Protein AF-A0A656K0F2-F1 (afdb_monomer)

pLDDT: mean 77.73, std 14.92, range [48.38, 96.12]

Mean predicted aligned error: 8.15 Å

Secondary structure (DSSP, 8-state):
----GGGGGSHHHHHHHHHHHHHHHHHTT---TTPEEEPPTTTTGGGGGTT--HHHHH-SSHHHHHHHHHHH-SHHHHHHHTTSS---HHHHHHHHHHHHHHHHHHHHHHHHHHHHHTSEEE---

Structure (mmCIF, N/CA/C/O backbone):
data_AF-A0A656K0F2-F1
#
_entry.id   AF-A0A656K0F2-F1
#
loop_
_atom_site.group_PDB
_atom_site.id
_atom_site.type_symbol
_atom_site.label_atom_id
_atom_site.label_alt_id
_atom_site.label_comp_id
_atom_site.label_asym_id
_atom_site.label_entity_id
_atom_site.label_seq_id
_atom_site.pdbx_PDB_ins_code
_atom_site.Cartn_x
_atom_site.Cartn_y
_atom_site.Cartn_z
_atom_site.occupancy
_atom_site.B_iso_or_equiv
_atom_site.auth_seq_id
_atom_site.auth_comp_id
_atom_site.auth_asym_id
_atom_site.auth_atom_id
_atom_site.pdbx_PDB_model_num
ATOM 1 N N . PRO A 1 1 ? 4.381 8.161 10.029 1.00 57.16 1 PRO A N 1
ATOM 2 C CA . PRO A 1 1 ? 5.294 6.996 9.956 1.00 57.16 1 PRO A CA 1
ATOM 3 C C . PRO A 1 1 ? 6.210 7.172 8.749 1.00 57.16 1 PRO A C 1
ATOM 5 O O . PRO A 1 1 ? 5.707 7.547 7.696 1.00 57.16 1 PRO A O 1
ATOM 8 N N . VAL A 1 2 ? 7.520 6.979 8.900 1.00 73.06 2 VAL A N 1
ATOM 9 C CA . VAL A 1 2 ? 8.459 7.174 7.785 1.00 73.06 2 VAL A CA 1
ATOM 10 C C . VAL A 1 2 ? 8.619 5.843 7.054 1.00 73.06 2 VAL A C 1
ATOM 12 O O . VAL A 1 2 ? 9.149 4.881 7.614 1.00 73.06 2 VAL A O 1
ATOM 15 N N . LEU A 1 3 ? 8.095 5.769 5.831 1.00 80.50 3 LEU A N 1
ATOM 16 C CA . LEU A 1 3 ? 8.368 4.679 4.896 1.00 80.50 3 LEU A CA 1
ATOM 17 C C . LEU A 1 3 ? 9.683 4.978 4.180 1.00 80.50 3 LEU A C 1
ATOM 19 O O . LEU A 1 3 ? 9.945 6.124 3.823 1.00 80.50 3 LEU A O 1
ATOM 23 N N . PHE A 1 4 ? 10.502 3.952 3.995 1.00 79.00 4 PHE A N 1
ATOM 24 C CA . PHE A 1 4 ? 11.760 4.044 3.270 1.00 79.00 4 PHE A CA 1
ATOM 25 C C . PHE A 1 4 ? 11.634 3.309 1.939 1.00 79.00 4 PHE A C 1
ATOM 27 O O . PHE A 1 4 ? 10.854 2.357 1.847 1.00 79.00 4 PHE A O 1
ATOM 34 N N . PRO A 1 5 ? 12.433 3.680 0.925 1.00 73.31 5 PRO A N 1
ATOM 35 C CA . PRO A 1 5 ? 12.467 2.956 -0.341 1.00 73.31 5 PRO A CA 1
ATOM 36 C C . PRO A 1 5 ? 12.628 1.444 -0.142 1.00 73.31 5 PRO A C 1
ATOM 38 O O . PRO A 1 5 ? 11.907 0.658 -0.747 1.00 73.31 5 PRO A O 1
ATOM 41 N N . THR A 1 6 ? 13.497 1.026 0.782 1.00 78.50 6 THR A N 1
ATOM 42 C CA . THR A 1 6 ? 13.761 -0.390 1.085 1.00 78.50 6 THR A CA 1
ATOM 43 C C . THR A 1 6 ? 12.544 -1.172 1.584 1.00 78.50 6 THR A C 1
ATOM 45 O O . THR A 1 6 ? 12.534 -2.396 1.481 1.00 78.50 6 THR A O 1
ATOM 48 N N . ASP A 1 7 ? 11.497 -0.512 2.090 1.00 84.19 7 ASP A N 1
ATOM 49 C CA . ASP A 1 7 ? 10.254 -1.189 2.473 1.00 84.19 7 ASP A CA 1
ATOM 50 C C . ASP A 1 7 ? 9.471 -1.681 1.247 1.00 84.19 7 ASP A C 1
ATOM 52 O O . ASP A 1 7 ? 8.766 -2.683 1.339 1.00 84.19 7 ASP A O 1
ATOM 56 N N . TYR A 1 8 ? 9.648 -1.025 0.096 1.00 81.44 8 TYR A N 1
ATOM 57 C CA . TYR A 1 8 ? 9.015 -1.367 -1.179 1.00 81.44 8 TYR A CA 1
ATOM 58 C C . TYR A 1 8 ? 9.794 -2.411 -1.989 1.00 81.44 8 TYR A C 1
ATOM 60 O O . TYR A 1 8 ? 9.368 -2.762 -3.084 1.00 81.44 8 TYR A O 1
ATOM 68 N N . GLN A 1 9 ? 10.909 -2.932 -1.463 1.00 80.75 9 GLN A N 1
ATOM 69 C CA . GLN A 1 9 ? 11.660 -4.038 -2.079 1.00 80.75 9 GLN A CA 1
ATOM 70 C C . GLN A 1 9 ? 10.816 -5.295 -2.267 1.00 80.75 9 GLN A C 1
ATOM 72 O O . GLN A 1 9 ? 10.960 -5.999 -3.265 1.00 80.75 9 GLN A O 1
ATOM 77 N N . HIS A 1 10 ? 9.951 -5.577 -1.292 1.00 82.44 10 HIS A N 1
ATOM 78 C CA . HIS A 1 10 ? 9.086 -6.745 -1.297 1.00 82.44 10 HIS A CA 1
ATOM 79 C C . HIS A 1 10 ? 7.731 -6.382 -0.677 1.00 82.44 10 HIS A C 1
ATOM 81 O O . HIS A 1 10 ? 7.728 -5.792 0.412 1.00 82.44 10 HIS A O 1
ATOM 87 N N . PRO A 1 11 ? 6.586 -6.773 -1.268 1.00 85.56 11 PRO A N 1
ATOM 88 C CA . PRO A 1 11 ? 5.269 -6.413 -0.743 1.00 85.56 11 PRO A CA 1
ATOM 89 C C . PRO A 1 11 ? 5.074 -6.889 0.701 1.00 85.56 11 PRO A C 1
ATOM 91 O O . PRO A 1 11 ? 4.558 -6.150 1.531 1.00 85.56 11 PRO A O 1
ATOM 94 N N . ASP A 1 12 ? 5.604 -8.065 1.050 1.00 88.25 12 ASP A N 1
ATOM 95 C CA . ASP A 1 12 ? 5.572 -8.591 2.425 1.00 88.25 12 ASP A CA 1
ATOM 96 C C . ASP A 1 12 ? 6.337 -7.731 3.441 1.00 88.25 12 ASP A C 1
ATOM 98 O O . ASP A 1 12 ? 6.044 -7.742 4.640 1.00 88.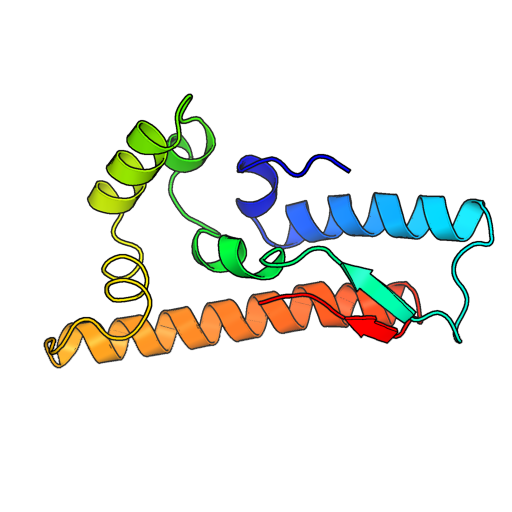25 12 ASP A O 1
ATOM 102 N N . ARG A 1 13 ? 7.372 -7.005 3.005 1.00 89.75 13 ARG A N 1
ATOM 103 C CA . ARG A 1 13 ? 8.129 -6.108 3.885 1.00 89.75 13 ARG A CA 1
ATOM 104 C C . ARG A 1 13 ? 7.304 -4.864 4.189 1.00 89.75 13 ARG A C 1
ATOM 106 O O . ARG A 1 13 ? 7.164 -4.508 5.361 1.00 89.75 13 ARG A O 1
ATOM 113 N N . LEU A 1 14 ? 6.690 -4.285 3.160 1.00 90.94 14 LEU A N 1
ATOM 114 C CA . LEU A 1 14 ? 5.739 -3.193 3.318 1.00 90.94 14 LEU A CA 1
ATOM 115 C C . LEU A 1 14 ? 4.534 -3.620 4.166 1.00 90.94 14 LEU A C 1
ATOM 117 O O . LEU A 1 14 ? 4.172 -2.903 5.097 1.00 90.94 14 LEU A O 1
ATOM 121 N N . HIS A 1 15 ? 3.979 -4.814 3.918 1.00 93.94 15 HIS A N 1
ATOM 122 C CA . HIS A 1 15 ? 2.889 -5.395 4.708 1.00 93.94 15 HIS A CA 1
ATOM 123 C C . HIS A 1 15 ? 3.245 -5.424 6.183 1.00 93.94 15 HIS A C 1
ATOM 125 O O . HIS A 1 15 ? 2.534 -4.840 6.992 1.00 93.94 15 HIS A O 1
ATOM 131 N N . ARG A 1 16 ? 4.377 -6.043 6.542 1.00 93.69 16 ARG A N 1
ATOM 132 C CA . ARG A 1 16 ? 4.817 -6.145 7.942 1.00 93.69 16 ARG A CA 1
ATOM 133 C C . ARG A 1 16 ? 4.960 -4.779 8.602 1.00 93.69 16 ARG A C 1
ATOM 135 O O . ARG A 1 16 ? 4.573 -4.618 9.757 1.00 93.69 16 ARG A O 1
ATOM 142 N N . LYS A 1 17 ? 5.488 -3.789 7.880 1.00 93.44 17 LYS A N 1
ATOM 143 C CA . LYS A 1 17 ? 5.655 -2.437 8.415 1.00 93.44 17 LYS A CA 1
ATOM 144 C C . LYS A 1 17 ? 4.314 -1.738 8.642 1.00 93.44 17 LYS A C 1
ATOM 146 O O . LYS A 1 17 ? 4.109 -1.151 9.701 1.00 93.44 17 LYS A O 1
ATOM 151 N N . LEU A 1 18 ? 3.389 -1.823 7.687 1.00 94.38 18 LEU A N 1
ATOM 152 C CA . LEU A 1 18 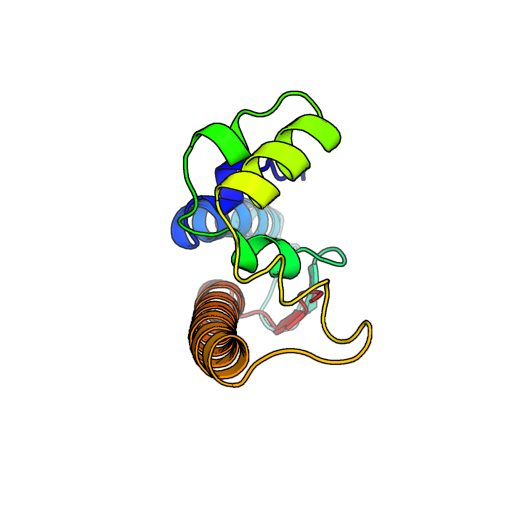? 2.047 -1.254 7.830 1.00 94.38 18 LEU A CA 1
ATOM 153 C C . LEU A 1 18 ? 1.228 -1.981 8.903 1.00 94.38 18 LEU A C 1
ATOM 155 O O . LEU A 1 18 ? 0.577 -1.326 9.716 1.00 94.38 18 LEU A O 1
ATOM 159 N N . ALA A 1 19 ? 1.326 -3.308 8.972 1.00 95.88 19 ALA A N 1
ATOM 160 C CA . ALA A 1 19 ? 0.694 -4.120 10.004 1.00 95.88 19 ALA A CA 1
ATOM 161 C C . ALA A 1 19 ? 1.179 -3.729 11.405 1.00 95.88 19 ALA A C 1
ATOM 163 O O . ALA A 1 19 ? 0.360 -3.586 12.305 1.00 95.88 19 ALA A O 1
ATOM 164 N N . ALA A 1 20 ? 2.477 -3.461 11.591 1.00 94.81 20 ALA A N 1
ATOM 165 C CA . ALA A 1 20 ? 2.996 -2.982 12.873 1.00 94.81 20 ALA A CA 1
ATOM 166 C C . ALA A 1 20 ? 2.337 -1.659 13.314 1.00 94.81 20 ALA A C 1
ATOM 168 O O . ALA A 1 20 ? 1.997 -1.501 14.486 1.00 94.81 20 ALA A O 1
ATOM 169 N N . TYR A 1 21 ? 2.085 -0.731 12.382 1.00 92.50 21 TYR A N 1
ATOM 170 C CA . TYR A 1 21 ? 1.380 0.517 12.695 1.00 92.50 21 TYR A CA 1
ATOM 171 C C . TYR A 1 21 ? -0.095 0.298 13.029 1.00 92.50 21 TYR A C 1
ATOM 173 O O . TYR A 1 21 ? -0.603 0.892 13.980 1.00 92.50 21 TYR A O 1
ATOM 181 N N . LEU A 1 22 ? -0.787 -0.550 12.268 1.00 95.06 22 LEU A N 1
ATOM 182 C CA . LEU A 1 22 ? -2.190 -0.868 12.538 1.00 95.06 22 LEU A CA 1
ATOM 183 C C . LEU A 1 22 ? -2.352 -1.627 13.854 1.00 95.06 22 LEU A C 1
ATOM 185 O O . LEU A 1 22 ? -3.296 -1.365 14.595 1.00 95.06 22 LEU A O 1
ATOM 189 N N . GLN A 1 23 ? -1.407 -2.505 14.184 1.00 96.12 23 GLN A N 1
ATOM 190 C CA . GLN A 1 23 ? -1.389 -3.201 15.460 1.00 96.12 23 GLN A CA 1
ATOM 191 C C . GLN A 1 23 ? -1.210 -2.217 16.610 1.00 96.12 23 GLN A C 1
ATOM 193 O O . GLN A 1 23 ? -2.012 -2.225 17.535 1.00 96.12 23 GLN A O 1
ATOM 198 N N . GLN A 1 24 ? -0.260 -1.287 16.506 1.00 95.62 24 GLN A N 1
ATOM 199 C CA . GLN A 1 24 ? -0.101 -0.243 17.513 1.00 95.62 24 GLN A CA 1
ATOM 200 C C . GLN A 1 24 ? -1.374 0.611 17.662 1.00 95.62 24 GLN A C 1
ATOM 202 O O . GLN A 1 24 ? -1.805 0.902 18.776 1.00 95.62 24 GLN A O 1
ATOM 207 N N . ALA A 1 25 ? -2.021 0.983 16.554 1.00 94.69 25 ALA A N 1
ATOM 208 C CA . ALA A 1 25 ? -3.285 1.715 16.596 1.00 94.69 25 ALA A CA 1
ATOM 209 C C . ALA A 1 25 ? -4.407 0.902 17.270 1.00 94.69 25 ALA A C 1
ATOM 211 O O . ALA A 1 25 ? -5.214 1.465 18.010 1.00 94.69 25 ALA A O 1
ATOM 212 N N . ARG A 1 26 ? -4.450 -0.417 17.056 1.00 94.81 26 ARG A N 1
ATOM 213 C CA . ARG A 1 26 ? -5.385 -1.330 17.729 1.00 94.81 26 ARG A CA 1
ATOM 214 C C . ARG A 1 26 ? -5.107 -1.420 19.222 1.00 94.81 26 ARG A C 1
ATOM 216 O O . ARG A 1 26 ? -6.053 -1.360 19.999 1.00 94.81 26 ARG A O 1
ATOM 223 N N . ASP A 1 27 ? -3.841 -1.520 19.609 1.00 95.56 27 ASP A N 1
ATOM 224 C CA . ASP A 1 27 ? -3.425 -1.607 21.011 1.00 95.56 27 ASP A CA 1
ATOM 225 C C . ASP A 1 27 ? -3.791 -0.328 21.783 1.00 95.56 27 ASP A C 1
ATOM 227 O O . ASP A 1 27 ? -4.157 -0.387 22.955 1.00 95.56 27 ASP A O 1
ATOM 231 N N . TYR A 1 28 ? -3.796 0.825 21.104 1.00 96.06 28 TYR A N 1
ATOM 232 C CA . TYR A 1 28 ? -4.319 2.089 21.637 1.00 96.06 28 TYR A CA 1
ATOM 233 C C . TYR A 1 28 ? -5.849 2.238 21.541 1.00 96.06 28 TYR A C 1
ATOM 235 O O . TYR A 1 28 ? -6.386 3.279 21.917 1.00 96.06 28 TYR A O 1
ATOM 243 N N . GLY A 1 29 ? -6.568 1.238 21.025 1.00 95.31 29 GLY A N 1
ATOM 244 C CA . GLY A 1 29 ? -8.023 1.276 20.855 1.00 95.31 29 GLY A CA 1
ATOM 245 C C . GLY A 1 29 ? -8.518 2.220 19.751 1.00 95.31 29 GLY A C 1
ATOM 246 O O . GLY A 1 29 ? -9.705 2.535 19.706 1.00 95.31 29 GLY A O 1
ATOM 247 N N . LEU A 1 30 ? -7.637 2.678 18.855 1.00 94.56 30 LEU A N 1
ATOM 248 C CA . LEU A 1 30 ? -7.962 3.641 17.794 1.00 94.56 30 LEU A CA 1
ATOM 249 C C . LEU A 1 30 ? -8.678 2.997 16.600 1.00 94.56 30 LEU A C 1
ATOM 251 O O . LEU A 1 30 ? -9.393 3.682 15.866 1.00 94.56 30 LEU A O 1
ATOM 255 N N . ILE A 1 31 ? -8.492 1.691 16.389 1.00 94.50 31 ILE A N 1
ATOM 256 C CA . ILE A 1 31 ? -9.132 0.961 15.291 1.00 94.50 31 ILE A CA 1
ATOM 257 C C . ILE A 1 31 ? -10.071 -0.130 15.800 1.00 94.50 31 ILE A C 1
ATOM 259 O O . ILE A 1 31 ? -9.764 -0.880 16.724 1.00 94.50 31 ILE A O 1
ATOM 263 N N . ASN A 1 32 ? -11.231 -0.216 15.163 1.00 89.50 32 ASN A N 1
ATOM 264 C CA . ASN A 1 32 ? -12.255 -1.227 15.378 1.00 89.50 32 ASN A CA 1
ATOM 265 C C . ASN A 1 32 ? -12.933 -1.546 14.028 1.00 89.50 32 ASN A C 1
ATOM 267 O O . ASN A 1 32 ? -12.627 -0.890 13.030 1.00 89.50 32 ASN A O 1
ATOM 271 N N . PRO A 1 33 ? -13.880 -2.500 13.966 1.00 89.06 33 PRO A N 1
ATOM 272 C CA . PRO A 1 33 ? -14.501 -2.881 12.697 1.00 89.06 33 PRO A CA 1
ATOM 273 C C . PRO A 1 33 ? -15.265 -1.781 11.947 1.00 89.06 33 PRO A C 1
ATOM 275 O O . PRO A 1 33 ? -15.564 -1.930 10.766 1.00 89.06 33 PRO A O 1
ATOM 278 N N . LYS A 1 34 ? -15.603 -0.675 12.617 1.00 92.38 34 LYS A N 1
ATOM 279 C CA . LYS A 1 34 ? -16.256 0.501 12.024 1.00 92.38 34 LYS A CA 1
ATOM 280 C C . LYS A 1 34 ? -15.258 1.597 11.638 1.00 92.38 34 LYS A C 1
ATOM 282 O O . LYS A 1 34 ? -15.671 2.638 11.134 1.00 92.38 34 LYS A O 1
ATOM 287 N N . THR A 1 35 ? -13.967 1.400 11.894 1.00 95.06 35 THR A N 1
ATOM 288 C CA . THR A 1 35 ? -12.930 2.380 11.577 1.00 95.06 35 THR A CA 1
ATOM 289 C C . THR A 1 35 ? -12.565 2.317 10.098 1.00 95.06 35 THR A C 1
ATOM 291 O O . THR A 1 35 ? -12.341 1.242 9.535 1.00 95.06 35 THR A O 1
ATOM 294 N N . VAL A 1 36 ? -12.458 3.496 9.486 1.00 95.00 36 VAL A N 1
ATOM 295 C CA . VAL A 1 36 ? -11.869 3.676 8.158 1.00 95.00 36 VAL A CA 1
ATOM 296 C C . VAL A 1 36 ? -10.433 4.152 8.339 1.00 95.00 36 VAL A C 1
ATOM 298 O O . VAL A 1 36 ? -10.191 5.202 8.933 1.00 95.00 36 VAL A O 1
ATOM 301 N N . VAL A 1 37 ? -9.480 3.374 7.841 1.00 94.62 37 VAL A N 1
ATOM 302 C CA . VAL A 1 37 ? -8.062 3.728 7.825 1.00 94.62 37 VAL A CA 1
ATOM 303 C C . VAL A 1 37 ? -7.752 4.397 6.495 1.00 94.62 37 VAL A C 1
ATOM 305 O O . VAL A 1 37 ? -7.866 3.765 5.447 1.00 94.62 37 VAL A O 1
ATOM 308 N N . VAL A 1 38 ? -7.336 5.660 6.540 1.00 92.44 38 VAL A N 1
ATOM 309 C CA . VAL A 1 38 ? -6.896 6.408 5.358 1.00 92.44 38 VAL A CA 1
ATOM 310 C C . VAL A 1 38 ? -5.377 6.498 5.384 1.00 92.44 38 VAL A C 1
ATOM 312 O O . VAL A 1 38 ? -4.796 7.020 6.336 1.00 92.44 38 VAL A O 1
ATOM 315 N N . LEU A 1 39 ? -4.736 5.951 4.357 1.00 90.44 39 LEU A N 1
ATOM 316 C CA . LEU A 1 39 ? -3.291 6.023 4.183 1.00 90.44 39 LEU A CA 1
ATOM 317 C C . LEU A 1 39 ? -2.906 7.235 3.317 1.00 90.44 39 LEU A C 1
ATOM 319 O O . LEU A 1 39 ? -3.750 7.733 2.569 1.00 90.44 39 LEU A O 1
ATOM 323 N N . PRO A 1 40 ? -1.648 7.712 3.404 1.00 86.38 40 PRO A N 1
ATOM 324 C CA . PRO A 1 40 ? -1.160 8.811 2.577 1.00 86.38 40 PRO A CA 1
ATOM 325 C C . PRO A 1 40 ? -1.372 8.595 1.075 1.00 86.38 40 PRO A C 1
ATOM 327 O O . PRO A 1 40 ? -1.420 7.461 0.585 1.00 86.38 40 PRO A O 1
ATOM 330 N N . GLU A 1 41 ? -1.433 9.707 0.347 1.00 76.69 41 GLU A N 1
ATOM 331 C CA . GLU A 1 41 ? -1.368 9.708 -1.112 1.00 76.69 41 GLU A CA 1
ATOM 332 C C . GLU A 1 41 ? -0.084 9.020 -1.602 1.00 76.69 41 GLU A C 1
ATOM 334 O O . GLU A 1 41 ? 0.958 9.064 -0.947 1.00 76.69 41 GLU A O 1
ATOM 339 N N . HIS A 1 42 ? -0.186 8.325 -2.736 1.00 79.19 42 HIS A N 1
ATOM 340 C CA . HIS A 1 42 ? 0.921 7.623 -3.396 1.00 79.19 42 HIS A CA 1
ATOM 341 C C . HIS A 1 42 ? 1.575 6.464 -2.623 1.00 79.19 42 HIS A C 1
ATOM 343 O O . HIS A 1 42 ? 2.622 5.950 -3.027 1.00 79.19 42 HIS A O 1
ATOM 349 N N . ILE A 1 43 ? 0.956 5.983 -1.539 1.00 81.81 43 ILE A N 1
ATOM 350 C CA . ILE A 1 43 ? 1.483 4.833 -0.792 1.00 81.81 43 ILE A CA 1
ATOM 351 C C . ILE A 1 43 ? 1.510 3.549 -1.630 1.00 81.81 43 ILE A C 1
ATOM 353 O O . ILE A 1 43 ? 2.375 2.700 -1.439 1.00 81.81 43 ILE A O 1
ATOM 357 N N . GLY A 1 44 ? 0.574 3.395 -2.568 1.00 78.69 44 GLY A N 1
ATOM 358 C CA . GLY A 1 44 ? 0.548 2.261 -3.487 1.00 78.69 44 GLY A CA 1
ATOM 359 C C . GLY A 1 44 ? 1.454 2.431 -4.701 1.00 78.69 44 GLY A C 1
ATOM 360 O O . GLY A 1 44 ? 1.817 1.429 -5.311 1.00 78.69 44 GLY A O 1
ATOM 361 N N . THR A 1 45 ? 1.837 3.666 -5.047 1.00 75.06 45 THR A N 1
ATOM 362 C CA . THR A 1 45 ? 2.565 3.967 -6.285 1.00 75.06 45 THR A CA 1
ATOM 363 C C . THR A 1 45 ? 3.871 3.181 -6.328 1.00 75.06 45 THR A C 1
ATOM 365 O O . THR A 1 45 ? 4.095 2.413 -7.255 1.00 75.06 45 THR A O 1
ATOM 368 N N . TRP A 1 46 ? 4.682 3.254 -5.273 1.00 75.00 46 TRP A N 1
ATOM 369 C CA . TRP A 1 46 ? 6.009 2.630 -5.203 1.00 75.00 46 TRP A CA 1
ATOM 370 C C . TRP A 1 46 ? 6.031 1.097 -5.296 1.00 75.00 46 TRP A C 1
ATOM 372 O O . TRP A 1 46 ? 7.099 0.525 -5.506 1.00 75.00 46 TRP A O 1
ATOM 382 N N . LEU A 1 47 ? 4.881 0.415 -5.226 1.00 79.50 47 LEU A N 1
ATOM 383 C CA . LEU A 1 47 ? 4.799 -1.019 -5.528 1.00 79.50 47 LEU A CA 1
ATOM 384 C C . LEU A 1 47 ? 5.236 -1.341 -6.963 1.00 79.50 47 LEU A C 1
ATOM 386 O O . LEU A 1 47 ? 5.643 -2.469 -7.226 1.00 79.50 47 LEU A O 1
ATOM 390 N N . PHE A 1 48 ? 5.226 -0.367 -7.882 1.00 73.75 48 PHE A N 1
ATOM 391 C CA . PHE A 1 48 ? 5.769 -0.560 -9.230 1.00 73.75 48 PHE A CA 1
ATOM 392 C C . PHE A 1 48 ? 7.268 -0.912 -9.215 1.00 73.75 48 PHE A C 1
ATOM 394 O O . PHE A 1 48 ? 7.743 -1.593 -10.125 1.00 73.75 48 PHE A O 1
ATOM 401 N N . ALA A 1 49 ? 8.009 -0.429 -8.214 1.00 68.94 49 ALA A N 1
ATOM 402 C CA . ALA A 1 49 ? 9.434 -0.685 -8.070 1.00 68.94 49 ALA A CA 1
ATOM 403 C C . ALA A 1 49 ? 9.710 -2.029 -7.384 1.00 68.94 49 ALA A C 1
ATOM 405 O O . ALA A 1 49 ? 10.855 -2.442 -7.336 1.00 68.94 49 ALA A O 1
ATOM 406 N N . SER A 1 50 ? 8.693 -2.722 -6.863 1.00 71.31 50 SER A N 1
ATOM 407 C CA . SER A 1 50 ? 8.861 -3.997 -6.163 1.00 71.31 50 SER A CA 1
ATOM 408 C C . SER A 1 50 ? 9.619 -5.027 -7.007 1.00 71.31 50 SER A C 1
ATOM 410 O O . SER A 1 50 ? 9.278 -5.263 -8.169 1.00 71.31 50 SER A O 1
ATOM 412 N N . GLY A 1 51 ? 10.633 -5.660 -6.409 1.00 65.38 51 GLY A N 1
ATOM 413 C CA . GLY A 1 51 ? 11.493 -6.640 -7.079 1.00 65.38 51 GLY A CA 1
ATOM 414 C C . GLY A 1 51 ? 12.590 -6.053 -7.977 1.00 65.38 51 GLY A C 1
ATOM 415 O O . GLY A 1 51 ? 13.265 -6.819 -8.665 1.00 65.38 51 GLY A O 1
ATOM 416 N N . GLU A 1 52 ? 12.787 -4.731 -7.986 1.00 70.81 52 GLU A N 1
ATOM 417 C CA . GLU A 1 52 ? 13.917 -4.099 -8.676 1.00 70.81 52 GLU A CA 1
ATOM 418 C C . GLU A 1 52 ? 15.247 -4.318 -7.935 1.00 70.81 52 GLU A C 1
ATOM 420 O O . GLU A 1 52 ? 15.299 -4.777 -6.791 1.00 70.81 52 GLU A O 1
ATOM 425 N N . LYS A 1 53 ? 16.357 -4.000 -8.609 1.00 65.50 53 LYS A N 1
ATOM 426 C CA . LYS A 1 53 ? 17.705 -4.216 -8.069 1.00 65.50 53 LYS A CA 1
ATOM 427 C C . LYS A 1 53 ? 17.950 -3.392 -6.799 1.00 65.50 53 LYS A C 1
ATOM 429 O O . LYS A 1 53 ? 17.533 -2.240 -6.704 1.00 65.50 53 LYS A O 1
ATOM 434 N N . ASP A 1 54 ? 18.726 -3.948 -5.867 1.00 62.59 54 ASP A N 1
ATOM 435 C CA . ASP A 1 54 ? 19.038 -3.326 -4.572 1.00 62.59 54 ASP A CA 1
ATOM 436 C C . ASP A 1 54 ? 19.612 -1.907 -4.676 1.00 62.59 54 ASP A C 1
ATOM 438 O O . ASP A 1 54 ? 19.362 -1.086 -3.793 1.00 62.59 54 ASP A O 1
ATOM 442 N N . GLN A 1 55 ? 20.340 -1.598 -5.754 1.00 62.78 55 GLN A N 1
ATOM 443 C CA . GLN A 1 5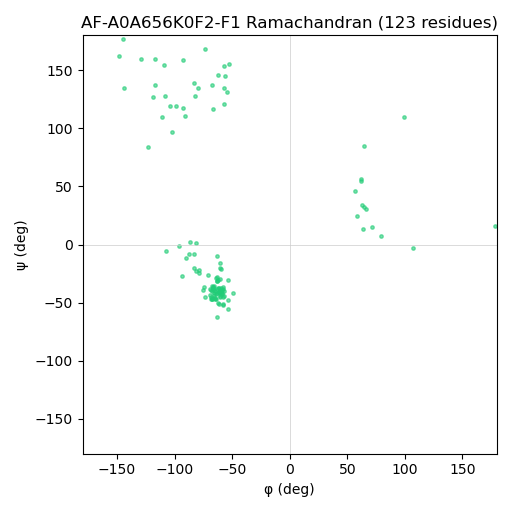5 ? 20.944 -0.281 -5.964 1.00 62.78 55 GLN A CA 1
ATOM 444 C C . GLN A 1 55 ? 19.904 0.843 -6.067 1.00 62.78 55 GLN A C 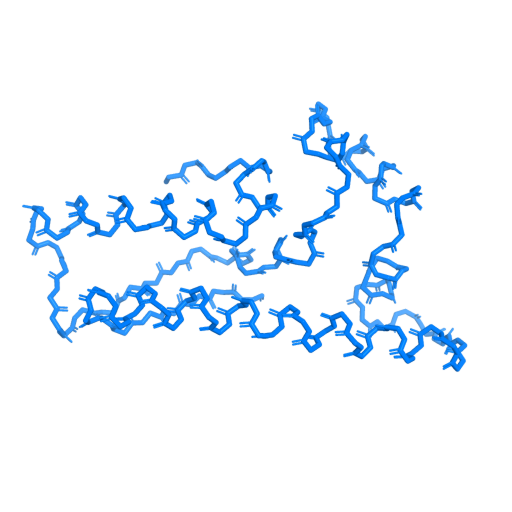1
ATOM 446 O O . GLN A 1 55 ? 20.166 1.950 -5.604 1.00 62.78 55 GLN A O 1
ATOM 451 N N . LEU A 1 56 ? 18.697 0.551 -6.566 1.00 66.38 56 LEU A N 1
ATOM 452 C CA . LEU A 1 56 ? 17.601 1.521 -6.600 1.00 66.38 56 LEU A CA 1
ATOM 453 C C . LEU A 1 56 ? 17.206 1.987 -5.191 1.00 66.38 56 LEU A C 1
ATOM 455 O O . LEU A 1 56 ? 16.885 3.148 -4.959 1.00 66.38 56 LEU A O 1
ATOM 459 N N . TYR A 1 57 ? 17.240 1.071 -4.232 1.00 62.38 57 TYR A N 1
ATOM 460 C CA . TYR A 1 57 ? 16.765 1.313 -2.876 1.00 62.38 57 TYR A CA 1
ATOM 461 C C . TYR A 1 57 ? 17.827 1.906 -1.947 1.00 62.38 57 TYR A C 1
ATOM 463 O O . TYR A 1 57 ? 17.506 2.269 -0.814 1.00 62.38 57 TYR A O 1
ATOM 471 N N . GLN A 1 58 ? 19.076 1.973 -2.413 1.00 67.94 58 GLN A N 1
ATOM 472 C CA . GLN A 1 58 ? 20.233 2.485 -1.675 1.00 67.94 58 GLN A CA 1
ATOM 473 C C . GLN A 1 58 ? 20.711 3.856 -2.176 1.00 67.94 58 GLN A C 1
ATOM 475 O O . GLN A 1 58 ? 21.601 4.435 -1.558 1.00 67.94 58 GLN A O 1
ATOM 480 N N . ALA A 1 59 ? 20.127 4.375 -3.260 1.00 68.00 59 ALA A N 1
ATOM 481 C CA . ALA A 1 59 ? 20.455 5.685 -3.809 1.00 68.00 59 ALA A CA 1
ATOM 482 C C . ALA A 1 59 ? 20.259 6.805 -2.772 1.00 68.00 59 ALA A C 1
ATOM 484 O O . ALA A 1 59 ? 19.246 6.853 -2.066 1.00 68.00 59 ALA A O 1
ATOM 485 N N . ALA A 1 60 ? 21.237 7.708 -2.678 1.00 58.25 60 ALA A N 1
ATOM 486 C CA . ALA A 1 60 ? 21.253 8.770 -1.673 1.00 58.25 60 ALA A CA 1
ATOM 487 C C . ALA A 1 60 ? 20.377 9.969 -2.069 1.00 58.25 60 ALA A C 1
ATOM 489 O O . ALA A 1 60 ? 19.945 10.737 -1.207 1.00 58.25 60 ALA A O 1
ATOM 490 N N . THR A 1 61 ? 20.108 10.133 -3.367 1.00 68.00 61 THR A N 1
ATOM 491 C CA . THR A 1 61 ? 19.284 11.213 -3.917 1.00 68.00 61 THR A CA 1
ATOM 492 C C . THR A 1 61 ? 18.198 10.671 -4.839 1.00 68.00 61 THR A C 1
ATOM 494 O O . THR A 1 61 ? 18.286 9.562 -5.366 1.00 68.00 61 THR A O 1
ATOM 497 N N . VAL A 1 62 ? 17.157 11.483 -5.048 1.00 63.34 62 VAL A N 1
ATOM 498 C CA . VAL A 1 62 ? 16.096 11.173 -6.014 1.00 63.34 62 VAL A CA 1
ATOM 499 C C . VAL A 1 62 ? 16.681 11.033 -7.420 1.00 63.34 62 VAL A C 1
ATOM 501 O O . VAL A 1 62 ? 16.307 10.105 -8.122 1.00 63.34 62 VAL A O 1
ATOM 504 N N . ASP A 1 63 ? 17.636 11.881 -7.806 1.00 66.31 63 ASP A N 1
ATOM 505 C CA . ASP A 1 63 ? 18.273 11.821 -9.129 1.00 66.31 63 ASP A CA 1
ATOM 506 C C . ASP A 1 63 ? 19.040 10.510 -9.343 1.00 66.31 63 ASP A C 1
ATOM 508 O O . ASP A 1 63 ? 18.909 9.880 -10.388 1.00 66.31 63 ASP A O 1
ATOM 512 N N . GLU A 1 64 ? 19.768 10.045 -8.327 1.00 65.38 64 GLU A N 1
ATOM 513 C CA . GLU A 1 64 ? 20.494 8.776 -8.383 1.00 65.38 64 GLU A CA 1
ATOM 514 C C . GLU A 1 64 ? 19.525 7.581 -8.414 1.00 65.38 64 GLU A C 1
ATOM 516 O O . GLU A 1 64 ? 19.715 6.635 -9.178 1.00 65.38 64 GLU A O 1
ATOM 521 N N . ALA A 1 65 ? 18.426 7.642 -7.652 1.00 67.12 65 ALA A N 1
ATOM 522 C CA . ALA A 1 65 ? 17.366 6.637 -7.725 1.00 67.12 65 ALA A CA 1
ATOM 523 C C . ALA A 1 65 ? 16.731 6.608 -9.126 1.00 67.12 65 ALA A C 1
ATOM 525 O O . ALA A 1 65 ? 16.478 5.536 -9.676 1.00 67.12 65 ALA A O 1
ATOM 526 N N . MET A 1 66 ? 16.516 7.780 -9.728 1.00 66.44 66 MET A N 1
ATOM 527 C CA . MET A 1 66 ? 15.969 7.932 -11.076 1.00 66.44 66 MET A CA 1
ATOM 528 C C . MET A 1 66 ? 16.932 7.423 -12.158 1.00 66.44 66 MET A C 1
ATOM 530 O O . MET A 1 66 ? 16.488 6.807 -13.129 1.00 66.44 66 MET A O 1
ATOM 534 N N . GLU A 1 67 ? 18.241 7.594 -11.981 1.00 68.88 67 GLU A N 1
ATOM 535 C CA . GLU A 1 67 ? 19.267 7.030 -12.862 1.00 68.88 67 GLU A CA 1
ATOM 536 C C . GLU A 1 67 ? 19.285 5.497 -12.781 1.00 68.88 67 GLU A C 1
ATOM 538 O O . GLU A 1 67 ? 19.197 4.824 -13.814 1.00 68.88 67 GLU A O 1
ATOM 543 N N . TRP A 1 68 ? 19.247 4.930 -11.569 1.00 67.31 68 TRP A N 1
ATOM 544 C CA . TRP A 1 68 ? 19.112 3.483 -11.377 1.00 67.31 68 TRP A CA 1
ATOM 545 C C . TRP A 1 68 ? 17.817 2.933 -11.970 1.00 67.31 68 TRP A C 1
ATOM 547 O O . TRP A 1 68 ? 17.843 1.868 -12.589 1.00 67.31 68 TRP A O 1
ATOM 557 N N . LEU A 1 69 ? 16.703 3.659 -11.847 1.00 66.25 69 LEU A N 1
ATOM 558 C CA . LEU A 1 69 ? 15.428 3.349 -12.502 1.00 66.25 69 LEU A CA 1
ATOM 559 C C . LEU A 1 69 ? 15.550 3.347 -14.028 1.00 66.25 69 LEU A C 1
ATOM 561 O O . LEU A 1 69 ? 15.046 2.440 -14.683 1.00 66.25 69 LEU A O 1
ATOM 565 N N . SER A 1 70 ? 16.254 4.314 -14.613 1.00 63.62 70 SER A N 1
ATOM 566 C CA . SER A 1 70 ? 16.463 4.376 -16.065 1.00 63.62 70 SER A CA 1
ATOM 567 C C . SER A 1 70 ? 17.315 3.212 -16.590 1.00 63.62 70 SER A C 1
ATOM 569 O O . SER A 1 70 ? 17.028 2.663 -17.654 1.00 63.62 70 SER A O 1
ATOM 571 N N . TRP A 1 71 ? 18.310 2.775 -15.810 1.00 61.97 71 TRP A N 1
ATOM 572 C CA . TRP A 1 71 ? 19.173 1.635 -16.131 1.00 61.97 71 TRP A CA 1
ATOM 573 C C . TRP A 1 71 ? 18.522 0.275 -15.852 1.00 61.97 71 TRP A C 1
ATOM 575 O O . TRP A 1 71 ? 18.944 -0.734 -16.420 1.00 61.97 71 TRP A O 1
ATOM 585 N N . SER A 1 72 ? 17.509 0.228 -14.981 1.00 59.78 72 SER A N 1
ATOM 586 C CA . SER A 1 72 ? 16.751 -0.992 -14.648 1.00 59.78 72 SER A CA 1
ATOM 587 C C . SER A 1 72 ? 15.482 -1.184 -15.495 1.00 59.78 72 SER A C 1
ATOM 589 O O . SER A 1 72 ? 15.127 -2.321 -15.785 1.00 59.78 72 SER A O 1
ATOM 591 N N . ASN A 1 73 ? 14.886 -0.091 -15.990 1.00 57.75 73 ASN A N 1
ATOM 592 C CA . ASN A 1 73 ? 13.784 0.011 -16.960 1.00 57.75 73 ASN A CA 1
ATOM 593 C C . ASN A 1 73 ? 12.402 -0.568 -16.531 1.00 57.75 73 ASN A C 1
ATOM 595 O O . ASN A 1 73 ? 12.039 -1.666 -16.956 1.00 57.75 73 ASN A O 1
ATOM 599 N N . PRO A 1 74 ? 11.535 0.179 -15.798 1.00 57.50 74 PRO A N 1
ATOM 600 C CA . PRO A 1 74 ? 10.364 -0.418 -15.146 1.00 57.50 74 PRO A CA 1
ATOM 601 C C . PRO A 1 74 ? 9.003 0.198 -15.544 1.00 57.50 74 PRO A C 1
ATOM 603 O O . PRO A 1 74 ? 8.457 1.040 -14.845 1.00 57.50 74 PRO A O 1
ATOM 606 N N . LEU A 1 75 ? 8.315 -0.153 -16.626 1.00 51.00 75 LEU A N 1
ATOM 607 C CA . LEU A 1 75 ? 8.748 -0.699 -17.910 1.00 51.00 75 LEU A CA 1
ATOM 608 C C . LEU A 1 75 ? 8.718 0.476 -18.906 1.00 51.00 75 LEU A C 1
ATOM 610 O O . LEU A 1 75 ? 7.657 0.884 -19.351 1.00 51.00 75 LEU A O 1
ATOM 614 N N . GLN A 1 76 ? 9.859 1.117 -19.153 1.00 51.53 76 GLN A N 1
ATOM 615 C CA . GLN A 1 76 ? 10.018 2.500 -19.656 1.00 51.53 76 GLN A CA 1
ATOM 616 C C . GLN A 1 76 ? 9.473 3.599 -18.716 1.00 51.53 76 GLN A C 1
ATOM 618 O O . GLN A 1 76 ? 9.003 4.648 -19.146 1.00 51.53 76 GLN A O 1
ATOM 623 N N . PHE A 1 77 ? 9.593 3.345 -17.407 1.00 55.06 77 PHE A N 1
ATOM 624 C CA . PHE A 1 77 ? 9.165 4.149 -16.245 1.00 55.06 77 PHE A CA 1
ATOM 625 C C . PHE A 1 77 ? 7.649 4.380 -16.159 1.00 55.06 77 PHE A C 1
ATOM 627 O O . PHE A 1 77 ? 7.134 5.492 -16.118 1.00 55.06 77 PHE A O 1
ATOM 634 N N . VAL A 1 78 ? 6.933 3.253 -16.181 1.00 52.91 78 VAL A N 1
ATOM 635 C CA . VAL A 1 78 ? 5.475 3.112 -16.363 1.00 52.91 78 VAL A CA 1
ATOM 636 C C . VAL A 1 78 ? 5.003 3.594 -17.754 1.00 52.91 78 VAL A C 1
ATOM 638 O O . VAL A 1 78 ? 3.899 4.081 -17.938 1.00 52.91 78 VAL A O 1
ATOM 641 N N . ALA A 1 79 ? 5.861 3.435 -18.767 1.00 49.53 79 ALA A N 1
ATOM 642 C CA . ALA A 1 79 ? 5.797 4.056 -20.096 1.00 49.53 79 ALA A CA 1
ATOM 643 C C . ALA A 1 79 ? 5.747 5.596 -20.070 1.00 49.53 79 ALA A C 1
ATOM 645 O O . ALA A 1 79 ? 5.061 6.219 -20.875 1.00 49.53 79 ALA A O 1
ATOM 646 N N . ALA A 1 80 ? 6.615 6.209 -19.263 1.00 52.44 80 ALA A N 1
ATOM 647 C CA . ALA A 1 80 ? 6.681 7.641 -18.967 1.00 52.44 80 ALA A CA 1
ATOM 648 C C . ALA A 1 80 ? 5.389 8.118 -18.290 1.00 52.44 80 ALA A C 1
ATOM 650 O O . ALA A 1 80 ? 4.674 8.990 -18.775 1.00 52.44 80 ALA A O 1
ATOM 651 N N . MET A 1 81 ? 5.084 7.457 -17.171 1.00 53.91 81 MET A N 1
ATOM 652 C CA . MET A 1 81 ? 4.007 7.796 -16.241 1.00 53.91 81 MET A CA 1
ATOM 653 C C . MET A 1 81 ? 2.580 7.823 -16.836 1.00 53.91 81 MET A C 1
ATOM 655 O O . MET A 1 81 ? 1.701 8.426 -16.230 1.00 53.91 81 MET A O 1
ATOM 659 N N . LEU A 1 82 ? 2.356 7.082 -17.943 1.00 49.22 82 LEU A N 1
ATOM 660 C CA . LEU A 1 82 ? 1.075 6.686 -18.580 1.00 49.22 82 LEU A CA 1
ATOM 661 C C . LEU A 1 82 ? 0.648 7.358 -19.915 1.00 49.22 82 LEU A C 1
ATOM 663 O O . LEU A 1 82 ? -0.372 6.921 -20.449 1.00 49.22 82 LEU A O 1
ATOM 667 N N . GLY A 1 83 ? 1.354 8.336 -20.520 1.00 52.12 83 GLY A N 1
ATOM 668 C CA . GLY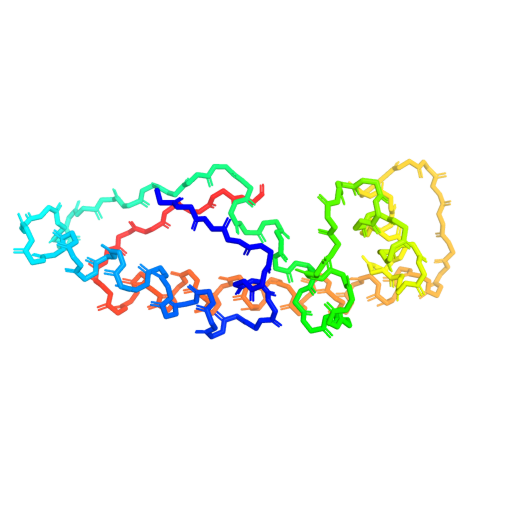 A 1 83 ? 0.799 8.935 -21.761 1.00 52.12 83 GLY A CA 1
ATOM 669 C C . GLY A 1 83 ? 1.487 10.077 -22.526 1.00 52.12 83 GLY A C 1
ATOM 670 O O . GLY A 1 83 ? 0.820 10.670 -23.367 1.00 52.12 83 GLY A O 1
ATOM 671 N N . ALA A 1 84 ? 2.764 10.415 -22.328 1.00 51.97 84 ALA A N 1
ATOM 672 C CA . ALA A 1 84 ? 3.436 11.325 -23.272 1.00 51.97 84 ALA A CA 1
ATOM 673 C C . ALA A 1 84 ? 3.574 10.618 -24.644 1.00 51.97 84 ALA A C 1
ATOM 675 O O . ALA A 1 84 ? 4.156 9.539 -24.723 1.00 51.97 84 ALA A O 1
ATOM 676 N N . GLU A 1 85 ? 2.932 11.150 -25.684 1.00 48.38 85 GLU A N 1
ATOM 677 C CA . GLU A 1 85 ? 2.311 10.377 -26.772 1.00 48.38 85 GLU A CA 1
ATOM 678 C C . GLU A 1 85 ? 3.218 9.416 -27.570 1.00 48.38 85 GLU A C 1
ATOM 680 O O . GLU A 1 85 ? 4.126 9.824 -28.291 1.00 48.38 85 GLU A O 1
ATOM 685 N N . GLY A 1 86 ? 2.830 8.131 -27.528 1.00 56.81 86 GLY A N 1
ATOM 686 C CA . GLY A 1 86 ? 3.029 7.134 -28.589 1.00 56.81 86 GLY A CA 1
ATOM 687 C C . GLY A 1 86 ? 4.213 6.185 -28.406 1.00 56.81 86 GLY A C 1
ATOM 688 O O . GLY A 1 86 ? 5.348 6.597 -28.605 1.00 56.81 86 GLY A O 1
ATOM 689 N N . ARG A 1 87 ? 3.967 4.890 -28.121 1.00 55.78 87 ARG A N 1
ATOM 690 C CA . ARG A 1 87 ? 5.022 3.855 -28.155 1.00 55.78 87 ARG A CA 1
ATOM 691 C C . ARG A 1 87 ? 4.570 2.443 -28.551 1.00 55.78 87 ARG A C 1
ATOM 693 O O . ARG A 1 87 ? 3.390 2.109 -28.575 1.00 55.78 87 ARG A O 1
ATOM 700 N N . ASP A 1 88 ? 5.601 1.686 -28.912 1.00 57.84 88 ASP A N 1
ATOM 701 C CA . ASP A 1 88 ? 5.714 0.442 -29.671 1.00 57.84 88 ASP A CA 1
ATOM 702 C C . ASP A 1 88 ? 4.913 -0.768 -29.135 1.00 57.84 88 ASP A C 1
ATOM 704 O O . ASP A 1 88 ? 4.658 -0.909 -27.938 1.00 57.84 88 ASP A O 1
ATOM 708 N N . ARG A 1 89 ? 4.545 -1.706 -30.023 1.00 58.38 89 ARG A N 1
ATOM 709 C CA . ARG A 1 89 ? 3.654 -2.852 -29.715 1.00 58.38 89 ARG A CA 1
ATOM 710 C C . ARG A 1 89 ? 4.235 -3.829 -28.681 1.00 58.38 89 ARG A C 1
ATOM 712 O O . ARG A 1 89 ? 3.476 -4.505 -27.989 1.00 58.38 89 ARG A O 1
ATOM 719 N N . MET A 1 90 ? 5.561 -3.934 -28.606 1.00 58.97 90 MET A N 1
ATOM 720 C CA . MET A 1 90 ? 6.266 -4.803 -27.652 1.00 58.97 90 MET A CA 1
ATOM 721 C C . MET A 1 90 ? 6.258 -4.220 -26.229 1.00 58.97 90 MET A C 1
ATOM 723 O O . MET A 1 90 ? 6.046 -4.960 -25.266 1.00 58.97 90 MET A O 1
ATOM 727 N N . ASP A 1 91 ? 6.411 -2.899 -26.096 1.00 63.53 91 ASP A N 1
ATOM 728 C CA . ASP A 1 91 ? 6.414 -2.209 -24.800 1.00 63.53 91 ASP A CA 1
ATOM 729 C C . ASP A 1 91 ? 5.034 -2.272 -24.123 1.00 63.53 91 ASP A C 1
ATOM 731 O O . ASP A 1 91 ? 4.944 -2.509 -22.917 1.00 63.53 91 ASP A O 1
ATOM 735 N N . ASP A 1 92 ? 3.948 -2.161 -24.900 1.00 69.81 92 ASP A N 1
ATOM 736 C CA . ASP A 1 92 ? 2.568 -2.272 -24.396 1.00 69.81 92 ASP A CA 1
ATOM 737 C C . ASP A 1 92 ? 2.286 -3.652 -23.771 1.00 69.81 92 ASP A C 1
ATOM 739 O O . ASP A 1 92 ? 1.679 -3.766 -22.701 1.00 69.81 92 ASP A O 1
ATOM 743 N N . ALA A 1 93 ? 2.780 -4.731 -24.386 1.00 70.75 93 ALA A N 1
ATOM 744 C CA . ALA A 1 93 ? 2.604 -6.077 -23.844 1.00 70.75 93 ALA A CA 1
ATOM 745 C C . ALA A 1 93 ? 3.308 -6.239 -22.488 1.00 70.75 93 ALA A C 1
ATOM 747 O O . ALA A 1 93 ? 2.735 -6.806 -21.551 1.00 70.75 93 ALA A O 1
ATOM 748 N N . HIS A 1 94 ? 4.526 -5.710 -22.366 1.00 70.75 94 HIS A N 1
ATOM 749 C CA . HIS A 1 94 ? 5.282 -5.771 -21.125 1.00 70.75 94 HIS A CA 1
ATOM 750 C C . HIS A 1 94 ? 4.604 -4.920 -20.039 1.00 70.75 94 HIS A C 1
ATOM 752 O O . HIS A 1 94 ? 4.353 -5.420 -18.936 1.00 70.75 94 HIS A O 1
ATOM 758 N N . LEU A 1 95 ? 4.201 -3.685 -20.370 1.00 72.06 95 LEU A N 1
ATOM 759 C CA . LEU A 1 95 ? 3.485 -2.781 -19.465 1.00 72.06 95 LEU A CA 1
ATOM 760 C C . LEU A 1 95 ? 2.234 -3.443 -18.883 1.00 72.06 95 LEU A C 1
ATOM 762 O O . LEU A 1 95 ? 2.040 -3.439 -17.669 1.00 72.06 95 LEU A O 1
ATOM 766 N N . ARG A 1 96 ? 1.410 -4.076 -19.723 1.00 74.75 96 ARG A N 1
ATOM 767 C CA . ARG A 1 96 ? 0.194 -4.774 -19.276 1.00 74.75 96 ARG A CA 1
ATOM 768 C C . ARG A 1 96 ? 0.495 -5.892 -18.285 1.00 74.75 96 ARG A C 1
ATOM 770 O O . ARG A 1 96 ? -0.282 -6.109 -17.355 1.00 74.75 96 ARG A O 1
ATOM 777 N N . ILE A 1 97 ? 1.598 -6.615 -18.467 1.00 77.06 97 ILE A N 1
ATOM 778 C CA . ILE A 1 97 ? 2.004 -7.680 -17.545 1.00 77.06 97 ILE A CA 1
ATOM 779 C C . ILE A 1 97 ? 2.411 -7.087 -16.191 1.00 77.06 97 ILE A C 1
ATOM 781 O O . ILE A 1 97 ? 1.914 -7.564 -15.167 1.00 77.06 97 ILE A O 1
ATOM 785 N N . LYS A 1 98 ? 3.230 -6.025 -16.159 1.00 78.12 98 LYS A N 1
ATOM 786 C CA . LYS A 1 98 ? 3.634 -5.389 -14.889 1.00 78.12 98 LYS A CA 1
ATOM 787 C C . LYS A 1 98 ? 2.486 -4.657 -14.212 1.00 78.12 98 LYS A C 1
ATOM 789 O O . LYS A 1 98 ? 2.334 -4.794 -13.009 1.00 78.12 98 LYS A O 1
ATOM 794 N N . ALA A 1 99 ? 1.618 -3.981 -14.961 1.00 78.50 99 ALA A N 1
ATOM 795 C CA . ALA A 1 99 ? 0.416 -3.354 -14.416 1.00 78.50 99 ALA A CA 1
ATOM 796 C C . ALA A 1 99 ? -0.497 -4.387 -13.739 1.00 78.50 99 ALA A C 1
ATOM 798 O O . ALA A 1 99 ? -0.988 -4.159 -12.636 1.00 78.50 99 ALA A O 1
AT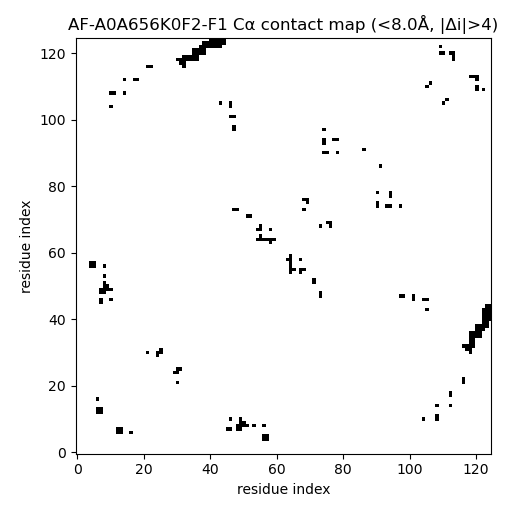OM 799 N N . ARG A 1 100 ? -0.675 -5.568 -14.350 1.00 83.25 100 ARG A N 1
ATOM 800 C CA . ARG A 1 100 ? -1.413 -6.674 -13.722 1.00 83.25 100 ARG A CA 1
ATOM 801 C C . ARG A 1 100 ? -0.714 -7.204 -12.476 1.00 83.25 100 ARG A C 1
ATOM 803 O O . ARG A 1 100 ? -1.402 -7.540 -11.521 1.00 83.25 100 ARG A O 1
ATOM 810 N N . ALA A 1 101 ? 0.613 -7.325 -12.490 1.00 83.06 101 ALA A N 1
ATOM 811 C CA . ALA A 1 101 ? 1.371 -7.736 -11.309 1.00 83.06 101 ALA A CA 1
ATOM 812 C C . ALA A 1 101 ? 1.214 -6.722 -10.170 1.00 83.06 101 ALA A C 1
ATOM 814 O O . ALA A 1 101 ? 0.760 -7.093 -9.096 1.00 83.06 101 ALA A O 1
ATOM 815 N N . MET A 1 102 ? 1.426 -5.441 -10.456 1.00 82.62 102 MET A N 1
ATOM 816 C CA . MET A 1 102 ? 1.260 -4.345 -9.507 1.00 82.62 102 MET A CA 1
ATOM 817 C C . MET A 1 102 ? -0.159 -4.289 -8.931 1.00 82.62 102 MET A C 1
ATOM 819 O O . MET A 1 102 ? -0.320 -4.162 -7.725 1.00 82.62 102 MET A O 1
ATOM 823 N N . ALA A 1 103 ? -1.196 -4.430 -9.762 1.00 85.94 103 ALA A N 1
ATOM 824 C CA . ALA A 1 103 ? -2.580 -4.449 -9.289 1.00 85.94 103 ALA A CA 1
ATOM 825 C C . ALA A 1 103 ? -2.857 -5.641 -8.358 1.00 85.94 103 ALA A C 1
ATOM 827 O O . ALA A 1 103 ? -3.569 -5.493 -7.364 1.00 85.94 103 ALA A O 1
ATOM 828 N N . ARG A 1 104 ? -2.281 -6.818 -8.650 1.00 88.81 104 ARG A N 1
ATOM 829 C CA . ARG A 1 104 ? -2.370 -7.977 -7.751 1.00 88.81 104 ARG A CA 1
ATOM 830 C C . ARG A 1 104 ? -1.659 -7.707 -6.432 1.00 88.81 104 ARG A C 1
ATOM 832 O O . ARG A 1 104 ? -2.255 -7.967 -5.395 1.00 88.81 104 ARG A O 1
ATOM 839 N N . ASP A 1 105 ? -0.445 -7.169 -6.470 1.00 88.56 105 ASP A N 1
ATOM 840 C CA . ASP A 1 105 ? 0.350 -6.898 -5.270 1.00 88.56 105 ASP A CA 1
ATOM 841 C C . ASP A 1 105 ? -0.310 -5.818 -4.403 1.00 88.56 105 ASP A C 1
ATOM 843 O O . ASP A 1 105 ? -0.427 -5.986 -3.192 1.00 88.56 105 ASP A O 1
ATOM 847 N N . TYR A 1 106 ? -0.845 -4.763 -5.024 1.00 90.00 106 TYR A N 1
ATOM 848 C CA . TYR A 1 106 ? -1.642 -3.726 -4.366 1.00 90.00 106 TYR A CA 1
ATOM 849 C C . TYR A 1 106 ? -2.869 -4.330 -3.672 1.00 90.00 106 TYR A C 1
ATOM 851 O O . TYR A 1 106 ? -3.088 -4.110 -2.479 1.00 90.00 106 TYR A O 1
ATOM 859 N N . GLN A 1 107 ? -3.662 -5.128 -4.396 1.00 90.69 107 GLN A N 1
ATOM 860 C CA . GLN A 1 107 ? -4.874 -5.733 -3.847 1.00 90.69 107 GLN A CA 1
ATOM 861 C C . GLN A 1 107 ? -4.553 -6.736 -2.733 1.00 90.69 107 GLN A C 1
ATOM 863 O O . GLN A 1 107 ? -5.267 -6.788 -1.731 1.00 90.69 107 GLN A O 1
ATOM 868 N N . ALA A 1 108 ? -3.489 -7.525 -2.896 1.00 93.19 108 ALA A N 1
ATOM 869 C CA . ALA A 1 108 ? -3.041 -8.490 -1.902 1.00 93.19 108 ALA A CA 1
ATOM 870 C C . ALA A 1 108 ? -2.564 -7.790 -0.625 1.00 93.19 108 ALA A C 1
ATOM 872 O O . ALA A 1 108 ? -2.988 -8.172 0.463 1.00 93.19 108 ALA A O 1
ATOM 873 N N . LEU A 1 109 ? -1.759 -6.734 -0.756 1.00 93.38 109 LEU A N 1
ATOM 874 C CA . LEU A 1 109 ? -1.249 -5.950 0.364 1.00 93.38 109 LEU A CA 1
ATOM 875 C C . LEU A 1 109 ? -2.382 -5.256 1.127 1.00 93.38 109 LEU A C 1
ATOM 877 O O . LEU A 1 109 ? -2.612 -5.517 2.306 1.00 93.38 109 LEU A O 1
ATOM 881 N N . PHE A 1 110 ? -3.111 -4.362 0.460 1.00 94.31 110 PHE A N 1
ATOM 882 C CA . PHE A 1 110 ? -4.092 -3.509 1.129 1.00 94.31 110 PHE A CA 1
ATOM 883 C C . PHE A 1 110 ? -5.358 -4.278 1.507 1.00 94.31 110 PHE A C 1
ATOM 885 O O . PHE A 1 110 ? -5.899 -4.072 2.594 1.00 94.31 110 PHE A O 1
ATOM 892 N N . GLY A 1 111 ? -5.795 -5.219 0.666 1.00 94.44 111 GLY A N 1
ATOM 893 C CA . GLY A 1 111 ? -6.882 -6.139 0.999 1.00 94.44 111 GLY A CA 1
ATOM 894 C C . GLY A 1 111 ? -6.501 -7.108 2.121 1.00 94.44 111 GLY A C 1
ATOM 895 O O . GLY A 1 111 ? -7.332 -7.403 2.982 1.00 94.44 111 GLY A O 1
ATOM 896 N N . GLY A 1 112 ? -5.242 -7.555 2.156 1.00 95.81 112 GLY A N 1
ATOM 897 C CA . GLY A 1 112 ? -4.686 -8.361 3.240 1.00 95.81 112 GLY A CA 1
ATOM 898 C C . GLY A 1 112 ? -4.722 -7.621 4.573 1.00 95.81 112 GLY A C 1
ATOM 899 O O . GLY A 1 112 ? -5.297 -8.135 5.529 1.00 95.81 112 GLY A O 1
ATOM 900 N N . LEU A 1 113 ? -4.210 -6.387 4.617 1.00 96.00 113 LEU A N 1
ATOM 901 C CA . LEU A 1 113 ? -4.251 -5.528 5.807 1.00 96.00 113 LEU A CA 1
ATOM 902 C C . LEU A 1 113 ? -5.688 -5.225 6.250 1.00 96.00 113 LEU A C 1
ATOM 904 O O . LEU A 1 113 ? -6.007 -5.349 7.430 1.00 96.00 113 LEU A O 1
ATOM 908 N N . ALA A 1 114 ? -6.582 -4.876 5.321 1.00 95.88 114 ALA A N 1
ATOM 909 C CA . ALA A 1 114 ? -7.990 -4.632 5.637 1.00 95.88 114 ALA A CA 1
ATOM 910 C C . ALA A 1 114 ? -8.639 -5.858 6.300 1.00 95.88 114 ALA A C 1
ATOM 912 O O . ALA A 1 114 ? -9.312 -5.736 7.325 1.00 95.88 114 ALA A O 1
ATOM 913 N N . LYS A 1 115 ? -8.380 -7.055 5.759 1.00 96.12 115 LYS A N 1
ATOM 914 C CA . LYS A 1 115 ? -8.892 -8.319 6.297 1.00 96.12 115 LYS A CA 1
ATOM 915 C C . LYS A 1 115 ? -8.274 -8.674 7.650 1.00 96.12 115 LYS A C 1
ATOM 917 O O . LYS A 1 115 ? -9.006 -9.045 8.561 1.00 96.12 115 LYS A O 1
ATOM 922 N N . GLU A 1 116 ? -6.954 -8.566 7.782 1.00 96.06 116 GLU A N 1
ATOM 923 C CA . GLU A 1 116 ? -6.211 -8.861 9.015 1.00 96.06 116 GLU A CA 1
ATOM 924 C C . GLU A 1 116 ? -6.652 -7.947 10.164 1.00 96.06 116 GLU A C 1
ATOM 926 O O . GLU A 1 116 ? -6.851 -8.388 11.302 1.00 96.06 116 GLU A O 1
ATOM 931 N N . PHE A 1 117 ? -6.865 -6.665 9.858 1.00 95.69 117 PHE A N 1
ATOM 932 C CA . PHE A 1 117 ? -7.241 -5.686 10.864 1.00 95.69 117 PHE A CA 1
ATOM 933 C C . PHE A 1 117 ? -8.755 -5.538 11.061 1.00 95.69 117 PHE A C 1
ATOM 935 O O . PHE A 1 117 ? -9.184 -4.965 12.067 1.00 95.69 117 PHE A O 1
ATOM 942 N N . GLY A 1 118 ? -9.551 -6.122 10.164 1.00 95.62 118 GLY A N 1
ATOM 943 C CA . GLY A 1 118 ? -11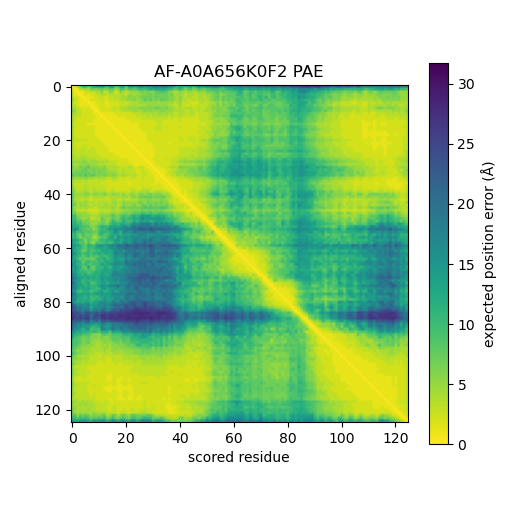.008 -6.044 10.172 1.00 95.62 118 GLY A CA 1
ATOM 944 C C . GLY A 1 118 ? -11.522 -4.631 9.907 1.00 95.62 118 GLY A C 1
ATOM 945 O O . GLY A 1 118 ? -12.557 -4.269 10.445 1.00 95.62 118 GLY A O 1
ATOM 946 N N . VAL A 1 119 ? -10.791 -3.825 9.135 1.00 95.75 119 VAL A N 1
ATOM 947 C CA . VAL A 1 119 ? -11.080 -2.402 8.890 1.00 95.75 119 VAL A CA 1
ATOM 948 C C . VAL A 1 119 ? -11.379 -2.147 7.419 1.00 95.75 119 VAL A C 1
ATOM 950 O O . VAL A 1 119 ? -10.958 -2.902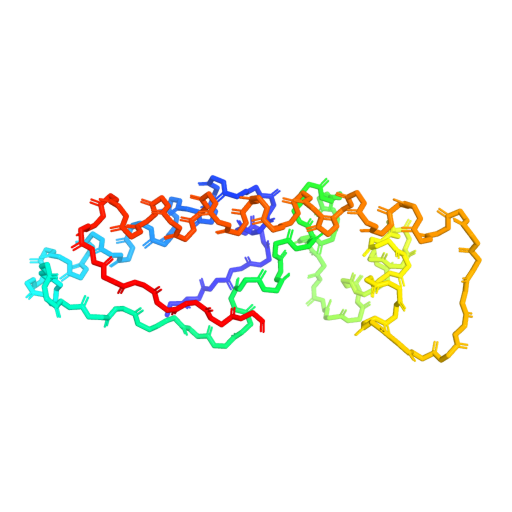 6.544 1.00 95.75 119 VAL A O 1
ATOM 953 N N . THR A 1 120 ? -12.054 -1.035 7.132 1.00 94.44 120 THR A N 1
ATOM 954 C CA . THR A 1 120 ? -12.066 -0.498 5.765 1.00 94.44 120 THR A CA 1
ATOM 955 C C . THR A 1 120 ? -10.790 0.304 5.559 1.00 94.44 120 THR A C 1
ATOM 957 O O . THR A 1 120 ? -10.483 1.179 6.367 1.00 94.44 120 THR A O 1
ATOM 960 N N . LEU A 1 121 ? -10.041 0.015 4.497 1.00 93.38 121 LEU A N 1
ATOM 961 C CA . LEU A 1 121 ? -8.765 0.666 4.218 1.00 93.38 121 LEU A CA 1
ATOM 962 C C . LEU A 1 121 ? -8.833 1.405 2.882 1.00 93.38 121 LEU A C 1
ATOM 964 O O . LEU A 1 121 ? -9.191 0.823 1.861 1.00 93.38 121 LEU A O 1
ATOM 968 N N . VAL A 1 122 ? -8.481 2.689 2.907 1.00 91.62 122 VAL A N 1
ATOM 969 C CA . VAL A 1 122 ? -8.378 3.558 1.733 1.00 91.62 122 VAL A CA 1
ATOM 970 C C . VAL A 1 122 ? -6.902 3.866 1.521 1.00 91.62 122 VAL A C 1
ATOM 972 O O . VAL A 1 122 ? -6.291 4.578 2.318 1.00 91.62 122 VAL A O 1
ATOM 975 N N . ALA A 1 123 ? -6.324 3.303 0.464 1.00 84.25 123 ALA A N 1
ATOM 976 C CA . ALA A 1 123 ? -4.944 3.552 0.071 1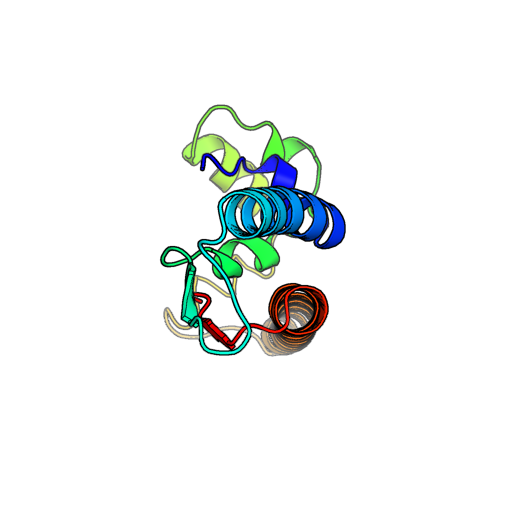.00 84.25 123 ALA A CA 1
ATOM 977 C C . ALA A 1 123 ? -4.912 4.411 -1.196 1.00 84.25 123 ALA A C 1
ATOM 979 O O . ALA A 1 123 ? -5.548 4.071 -2.191 1.00 84.25 123 ALA A O 1
ATOM 980 N N . GLY A 1 124 ? -4.167 5.517 -1.170 1.00 74.19 124 GLY A N 1
ATOM 981 C CA . GLY A 1 124 ? -3.928 6.313 -2.371 1.00 74.19 124 GLY A CA 1
ATOM 982 C C . GLY A 1 124 ? -3.073 5.547 -3.386 1.00 74.19 124 GLY A C 1
ATOM 983 O O . GLY A 1 124 ? -2.092 4.897 -3.008 1.00 74.19 124 GLY A O 1
ATOM 984 N N . SER A 1 125 ? -3.456 5.623 -4.662 1.00 62.31 125 SER A N 1
ATOM 985 C CA . SER A 1 125 ? -2.699 5.113 -5.815 1.00 62.31 125 SER A CA 1
ATOM 986 C C . SER A 1 125 ? -2.040 6.245 -6.582 1.00 62.31 125 SER A C 1
ATOM 988 O O . SER A 1 125 ? -2.768 7.227 -6.844 1.00 62.31 125 SER A O 1
#

Foldseek 3Di:
DDDALVCLQALVSVLVVVLVVLVVCVVVVNDDLEDEAEDDACPLVSNLCHNFDPQLRVDPDPVSNVVSCCVRCSPVSLVVVPCPDDDDPVSVVVSVVSVVVSVVSSCCRQVVSCVVSNYHYHYHD

Radius of gyration: 16.33 Å; Cα contacts (8 Å, |Δi|>4): 124; chains: 1; bounding box: 38×21×51 Å

Organism: NCBI:txid1194405

InterPro domains:
  IPR036526 Carbon-nitrogen hydrolase superfamily [SSF56317] (8-125)

Solvent-accessible surface area (backbone atoms only — not comparable to full-atom values): 7147 Å² total; per-residue (Å²): 135,90,83,53,63,62,36,36,46,37,68,70,49,37,41,54,55,53,48,52,53,52,48,53,37,39,77,72,65,74,51,48,73,87,34,73,47,76,50,59,77,49,67,50,49,54,48,67,54,40,73,57,66,70,68,44,51,64,43,93,43,71,68,52,24,48,50,41,42,66,78,68,45,57,52,61,51,53,51,56,78,70,64,75,85,85,83,57,80,69,58,54,56,51,39,55,51,51,52,52,48,37,52,49,51,50,49,51,45,54,51,44,51,19,61,74,66,46,29,48,66,48,74,27,100

Sequence (125 aa):
PVLFPTDYQHPDRLHRKLAAYLQQARDYGLINPKTVVVLPEHIGTWLFASGEKDQLYQAATVDEAMEWLSWSNPLQFVAAMLGAEGRDRMDDAHLRIKARAMARDYQALFGGLAKEFGVTLVAGS